Protein AF-A0A1Y2WY27-F1 (afdb_monomer)

pLDDT: mean 83.62, std 17.65, range [45.12, 96.75]

Solvent-accessible surface area (backbone atoms only — not comparable to full-atom values): 4114 Å² total; per-residue (Å²): 138,85,81,85,73,81,78,79,70,72,76,74,68,81,84,76,91,77,87,67,96,60,92,74,52,90,36,76,52,93,85,24,46,41,74,37,78,46,74,42,74,47,99,87,50,96,56,71,78,42,74,49,65,37,77,87,134

Secondary structure (DSSP, 8-state):
--------------------SS----SBSTT--BTPEEEE--TT-SS-SEEEE----

Sequence (57 aa):
MARAQPTSQSDQGRSIEVPLTHPMKIEVGGDGIIGRRVTIWSQHAVDPIAEGIIGYN

Structure (mmCIF, N/CA/C/O backbone):
data_AF-A0A1Y2WY27-F1
#
_entry.id   AF-A0A1Y2WY27-F1
#
loop_
_atom_site.group_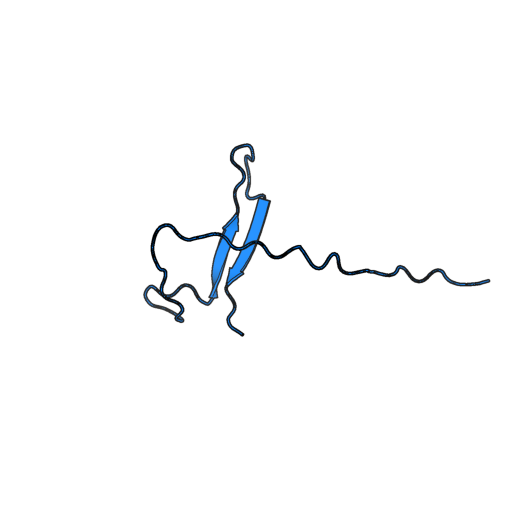PDB
_atom_site.id
_atom_site.type_symbol
_atom_site.label_atom_id
_atom_site.label_alt_id
_atom_site.label_comp_id
_atom_site.label_asym_id
_atom_site.label_entity_id
_atom_site.label_seq_id
_atom_site.pdbx_PDB_ins_code
_atom_site.Cartn_x
_atom_site.Cartn_y
_atom_site.Cartn_z
_atom_site.occupancy
_atom_site.B_iso_or_equiv
_atom_site.auth_seq_id
_atom_site.auth_comp_id
_atom_site.auth_asym_id
_atom_site.auth_atom_id
_atom_site.pdbx_PDB_model_num
ATOM 1 N N . MET A 1 1 ? 24.594 -41.954 5.772 1.00 45.97 1 MET A N 1
ATOM 2 C CA . MET A 1 1 ? 24.052 -41.016 4.766 1.00 45.97 1 MET A CA 1
ATOM 3 C C . MET A 1 1 ? 23.346 -39.891 5.510 1.00 45.97 1 MET A C 1
ATOM 5 O O . MET A 1 1 ? 22.331 -40.157 6.138 1.00 45.97 1 MET A O 1
ATOM 9 N N . ALA A 1 2 ? 23.929 -38.691 5.556 1.00 45.12 2 ALA A N 1
ATOM 10 C CA . ALA A 1 2 ? 23.370 -37.547 6.280 1.00 45.12 2 ALA A CA 1
ATOM 11 C C . ALA A 1 2 ? 22.519 -36.699 5.322 1.00 45.12 2 ALA A C 1
ATOM 13 O O . ALA A 1 2 ? 22.991 -36.314 4.255 1.00 45.12 2 ALA A O 1
ATOM 14 N N . ARG A 1 3 ? 21.254 -36.452 5.679 1.00 45.50 3 ARG A N 1
ATOM 15 C CA . ARG A 1 3 ? 20.351 -35.560 4.942 1.00 45.50 3 ARG A CA 1
ATOM 16 C C . ARG A 1 3 ? 20.758 -34.113 5.217 1.00 45.50 3 ARG A C 1
ATOM 18 O O . ARG A 1 3 ? 20.737 -33.691 6.368 1.00 45.50 3 ARG A O 1
ATOM 25 N N . ALA A 1 4 ? 21.094 -33.364 4.171 1.00 50.91 4 ALA A N 1
ATOM 26 C CA . ALA A 1 4 ? 21.203 -31.915 4.249 1.00 50.91 4 ALA A CA 1
ATOM 27 C C . ALA A 1 4 ? 19.797 -31.329 4.455 1.00 50.91 4 ALA A C 1
ATOM 29 O O . ALA A 1 4 ? 18.920 -31.487 3.606 1.00 50.91 4 ALA A O 1
ATOM 30 N N . GLN A 1 5 ? 19.569 -30.701 5.604 1.00 56.69 5 GLN A N 1
ATOM 31 C CA . GLN A 1 5 ? 18.406 -29.849 5.831 1.00 56.69 5 GLN A CA 1
ATOM 32 C C . GLN A 1 5 ? 18.668 -28.508 5.137 1.00 56.69 5 GLN A C 1
ATOM 34 O O . GLN A 1 5 ? 19.700 -27.898 5.417 1.00 56.69 5 GLN A O 1
ATOM 39 N N . PRO A 1 6 ? 17.784 -28.025 4.246 1.00 48.97 6 PRO A N 1
ATOM 40 C CA . PRO A 1 6 ? 17.880 -26.655 3.783 1.00 48.97 6 PRO A CA 1
ATOM 41 C C . PRO A 1 6 ? 17.546 -25.762 4.976 1.00 48.97 6 PRO A C 1
ATOM 43 O O . PRO A 1 6 ? 16.408 -25.715 5.443 1.00 48.97 6 PRO A O 1
ATOM 46 N N . THR A 1 7 ? 18.552 -25.079 5.511 1.00 51.84 7 THR A N 1
ATOM 47 C CA . THR A 1 7 ? 18.337 -23.930 6.378 1.00 51.84 7 THR A CA 1
ATOM 48 C C . THR A 1 7 ? 17.660 -22.868 5.525 1.00 51.84 7 THR A C 1
ATOM 50 O O . THR A 1 7 ? 18.324 -22.105 4.827 1.00 51.84 7 THR A O 1
ATOM 53 N N . SER A 1 8 ? 16.329 -22.828 5.557 1.00 58.62 8 SER A N 1
ATOM 54 C CA . SER A 1 8 ? 15.555 -21.641 5.201 1.00 58.62 8 SER A CA 1
ATOM 55 C C . SER A 1 8 ? 15.854 -20.580 6.258 1.00 58.62 8 SER A C 1
ATOM 57 O O . SER A 1 8 ? 15.040 -20.296 7.132 1.00 58.62 8 SER A O 1
ATOM 59 N N . GLN A 1 9 ? 17.086 -20.069 6.230 1.00 52.22 9 GLN A N 1
ATOM 60 C CA . GLN A 1 9 ? 17.458 -18.819 6.857 1.00 52.22 9 GLN A CA 1
ATOM 61 C C .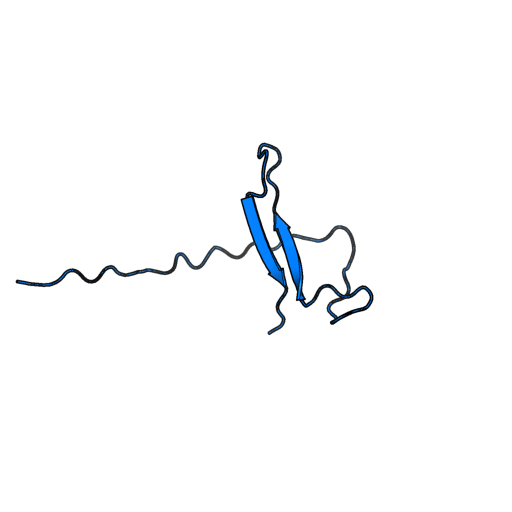 GLN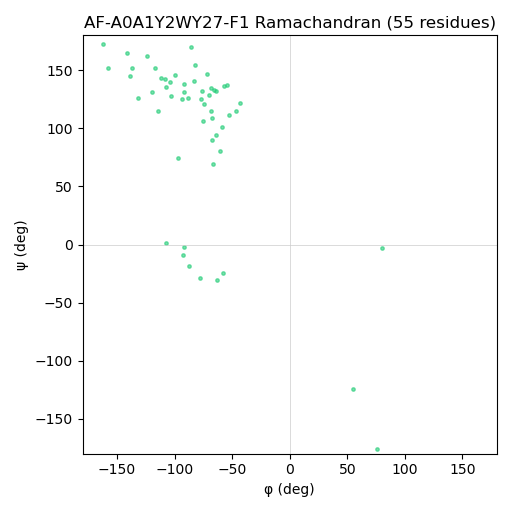 A 1 9 ? 16.550 -17.802 6.190 1.00 52.22 9 GLN A C 1
ATOM 63 O O . GLN A 1 9 ? 16.714 -17.480 5.015 1.00 52.22 9 GLN A O 1
ATOM 68 N N . SER A 1 10 ? 15.498 -17.430 6.912 1.00 51.62 10 SER A N 1
ATOM 69 C CA . SER A 1 10 ? 14.643 -16.330 6.541 1.00 51.62 10 SER A CA 1
ATOM 70 C C . SER A 1 10 ? 15.565 -15.147 6.333 1.00 51.62 10 SER A C 1
ATOM 72 O O . SER A 1 10 ? 16.206 -14.663 7.266 1.00 51.62 10 SER A O 1
ATOM 74 N N . ASP A 1 11 ? 15.667 -14.737 5.077 1.00 53.41 11 ASP A N 1
ATOM 75 C CA . ASP A 1 11 ? 16.100 -13.413 4.691 1.00 53.41 11 ASP A CA 1
ATOM 76 C C . ASP A 1 11 ? 15.066 -12.484 5.340 1.00 53.41 11 ASP A C 1
ATOM 78 O O . ASP A 1 11 ? 14.019 -12.182 4.767 1.00 53.41 11 ASP A O 1
ATOM 82 N N . GLN A 1 12 ? 15.235 -12.216 6.642 1.00 56.91 12 GLN A N 1
ATOM 83 C CA . GLN A 1 12 ? 14.367 -11.332 7.397 1.00 56.91 12 GLN A CA 1
ATOM 84 C C . GLN A 1 12 ? 14.630 -9.963 6.809 1.00 56.91 12 GLN A C 1
ATOM 86 O O . GLN A 1 12 ? 15.591 -9.288 7.179 1.00 56.91 12 GLN A O 1
ATOM 91 N N . GLY A 1 13 ? 13.825 -9.662 5.787 1.00 63.38 13 GLY A N 1
ATOM 92 C CA . GLY A 1 13 ? 13.965 -8.520 4.915 1.00 63.38 13 GLY A CA 1
ATOM 93 C C . GLY A 1 13 ? 14.292 -7.308 5.752 1.00 63.38 13 GLY A C 1
ATOM 94 O O . GLY A 1 13 ? 13.574 -6.972 6.694 1.00 63.38 13 GLY A O 1
ATOM 95 N N . ARG A 1 14 ? 15.432 -6.700 5.437 1.00 77.75 14 ARG A N 1
ATOM 96 C CA . ARG A 1 14 ? 15.880 -5.467 6.064 1.00 77.75 14 ARG A CA 1
ATOM 97 C C . ARG A 1 14 ? 14.706 -4.489 6.087 1.00 77.75 14 ARG A C 1
ATOM 99 O O . ARG A 1 14 ? 14.243 -4.064 5.031 1.00 77.75 14 ARG A O 1
ATOM 106 N N . SER A 1 15 ? 14.235 -4.150 7.284 1.00 81.38 15 SER A N 1
ATOM 107 C CA . SER A 1 15 ? 13.199 -3.135 7.441 1.00 81.38 15 SER A CA 1
ATOM 108 C C . SER A 1 15 ? 13.754 -1.790 6.976 1.00 81.38 15 SER A C 1
ATOM 110 O O . SER A 1 15 ? 14.875 -1.416 7.337 1.00 81.38 15 SER A O 1
ATOM 112 N N . ILE A 1 16 ? 12.988 -1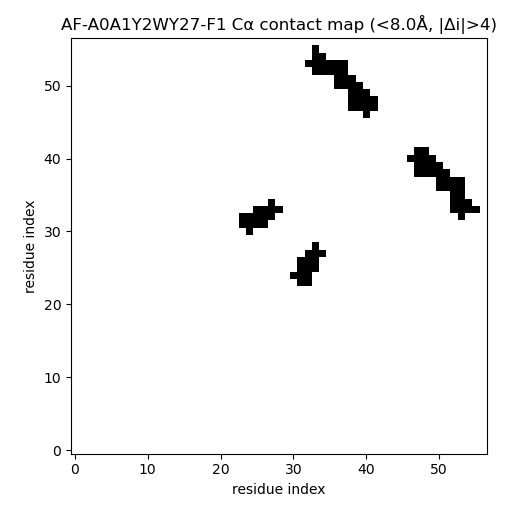.089 6.146 1.00 86.56 16 ILE A N 1
ATOM 113 C CA . ILE A 1 16 ? 13.288 0.271 5.708 1.00 86.56 16 ILE A CA 1
ATOM 114 C C . ILE A 1 16 ? 12.140 1.175 6.141 1.00 86.56 16 ILE A C 1
ATOM 116 O O . ILE A 1 16 ? 10.971 0.867 5.912 1.00 86.56 16 ILE A O 1
ATOM 120 N N . GLU A 1 17 ? 12.471 2.296 6.769 1.00 88.19 17 GLU A N 1
ATOM 121 C CA . GLU A 1 17 ? 11.488 3.326 7.083 1.00 88.19 17 GLU A CA 1
ATOM 122 C C . GLU A 1 17 ? 11.382 4.284 5.901 1.00 88.19 17 GLU A C 1
ATOM 124 O O . GLU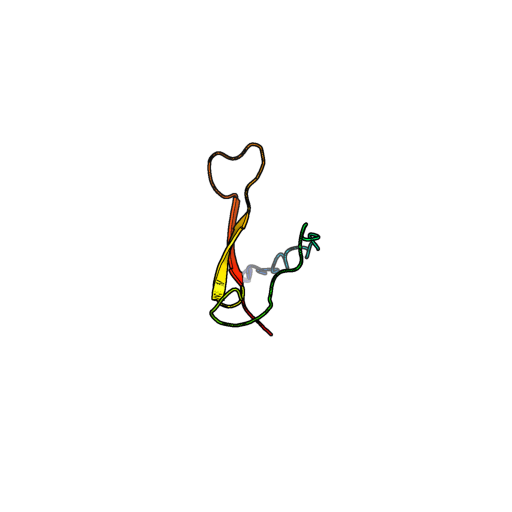 A 1 17 ? 12.380 4.834 5.432 1.00 88.19 17 GLU A O 1
ATOM 129 N N . VAL A 1 18 ? 10.160 4.471 5.408 1.00 87.00 18 VAL A N 1
ATOM 130 C CA . VAL A 1 18 ? 9.870 5.391 4.309 1.00 87.00 18 VAL A CA 1
ATOM 131 C C . VAL A 1 18 ? 8.986 6.509 4.854 1.00 87.00 18 VAL A C 1
ATOM 133 O O . VAL A 1 18 ? 7.852 6.235 5.256 1.00 87.00 18 VAL A O 1
ATOM 136 N N . PRO A 1 19 ? 9.466 7.764 4.891 1.00 90.75 19 PRO A N 1
ATOM 137 C CA . PRO A 1 19 ? 8.650 8.876 5.345 1.00 90.75 19 PRO A CA 1
ATOM 138 C C . PRO A 1 19 ? 7.524 9.140 4.345 1.00 90.75 19 PRO A C 1
ATOM 140 O O . PRO A 1 19 ? 7.734 9.202 3.133 1.00 90.75 19 PRO A O 1
ATOM 143 N N . LEU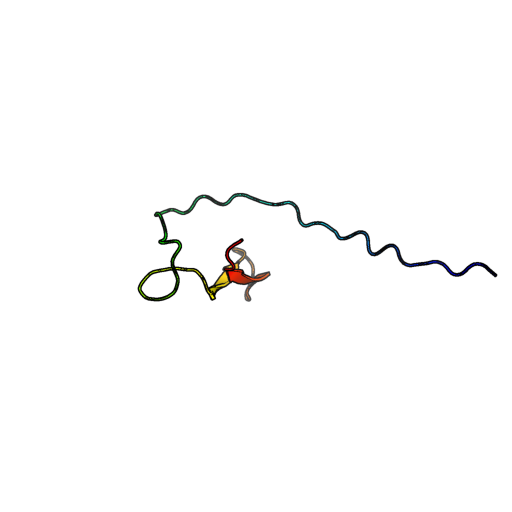 A 1 20 ? 6.317 9.323 4.867 1.00 91.81 20 LEU A N 1
ATOM 144 C CA . LEU A 1 20 ? 5.162 9.710 4.069 1.00 91.81 20 LEU A CA 1
ATOM 145 C C . LEU A 1 20 ? 5.162 11.225 3.876 1.00 91.81 20 LEU A C 1
ATOM 147 O O . LEU A 1 20 ? 5.441 11.974 4.810 1.00 91.81 20 LEU A O 1
ATOM 151 N N . THR A 1 21 ? 4.796 11.690 2.682 1.00 94.19 21 THR A N 1
ATOM 152 C CA . THR A 1 21 ? 4.684 13.131 2.399 1.00 94.19 21 THR A CA 1
ATOM 153 C C . THR A 1 21 ? 3.600 13.802 3.241 1.00 94.19 21 THR A C 1
ATOM 155 O O . THR A 1 21 ? 3.710 14.978 3.566 1.00 94.19 21 THR A O 1
ATOM 158 N N . HIS A 1 22 ? 2.553 13.050 3.593 1.00 93.50 22 HIS A N 1
ATOM 159 C CA . HIS A 1 22 ? 1.466 13.489 4.459 1.00 93.50 22 HIS A CA 1
ATOM 160 C C . HIS A 1 22 ? 1.092 12.360 5.429 1.00 93.50 22 HIS A C 1
ATOM 162 O O . HIS A 1 22 ? 1.130 11.191 5.030 1.00 93.50 22 HIS A O 1
ATOM 168 N N . PRO A 1 23 ? 0.703 12.677 6.677 1.00 93.62 23 PRO A N 1
ATOM 169 C CA . PRO A 1 23 ? 0.220 11.672 7.613 1.00 93.62 23 PRO A CA 1
ATOM 170 C C . PRO A 1 23 ? -0.986 10.915 7.051 1.00 93.62 23 PRO A C 1
ATOM 172 O O . PRO A 1 23 ? -1.912 11.515 6.507 1.00 93.62 23 PRO A O 1
ATOM 175 N N . MET A 1 24 ? -0.990 9.596 7.223 1.00 94.00 24 MET A N 1
ATOM 176 C CA . MET A 1 24 ? -2.127 8.741 6.888 1.00 94.00 24 MET A CA 1
ATOM 177 C C . MET A 1 24 ? -2.792 8.235 8.169 1.00 94.00 24 MET A C 1
ATOM 179 O O . MET A 1 24 ? -2.106 7.922 9.142 1.00 94.00 24 MET A O 1
ATOM 183 N N . LYS A 1 25 ? -4.127 8.141 8.173 1.00 95.62 25 LYS A N 1
ATOM 184 C CA . LYS A 1 25 ? -4.880 7.625 9.325 1.00 95.62 25 LYS A CA 1
ATOM 185 C C . LYS A 1 25 ? -4.656 6.118 9.474 1.00 95.62 25 LYS A C 1
ATOM 187 O O . LYS A 1 25 ? -4.850 5.361 8.521 1.00 95.62 25 LYS A O 1
ATOM 192 N N . ILE A 1 26 ? -4.290 5.684 10.677 1.00 94.44 26 ILE A N 1
ATOM 193 C CA . ILE A 1 26 ? -4.082 4.271 11.024 1.00 94.44 26 ILE A CA 1
ATOM 194 C C . ILE A 1 26 ? -5.359 3.734 11.681 1.00 94.44 26 ILE A C 1
ATOM 196 O O . ILE A 1 26 ? -5.443 3.580 12.893 1.00 94.44 26 ILE A O 1
ATOM 200 N N . GLU A 1 27 ? -6.386 3.512 10.866 1.00 96.62 27 GLU A N 1
ATOM 201 C CA . GLU A 1 27 ? -7.715 3.051 11.289 1.00 96.62 27 GLU A CA 1
ATOM 202 C C . GLU A 1 27 ? -8.268 2.050 10.261 1.00 96.62 27 GLU A C 1
ATOM 204 O O . GLU A 1 27 ? -7.761 1.962 9.137 1.00 96.62 27 GLU A O 1
ATOM 209 N N . VAL A 1 28 ? -9.310 1.302 10.634 1.00 96.06 28 VAL A N 1
ATOM 210 C CA . VAL A 1 28 ? -10.061 0.427 9.718 1.00 96.06 28 VAL A CA 1
ATOM 211 C C . VAL A 1 28 ? -11.246 1.199 9.134 1.00 96.06 28 VAL A C 1
ATOM 213 O O . VAL A 1 28 ? -12.037 1.777 9.875 1.00 96.06 28 VAL A O 1
ATOM 216 N N . GLY A 1 29 ? -11.419 1.150 7.810 1.00 93.12 29 GLY A N 1
ATOM 217 C CA . GLY A 1 29 ? -12.528 1.823 7.121 1.00 93.12 29 GLY A CA 1
ATOM 218 C C . GLY A 1 29 ? -12.341 3.341 6.991 1.00 93.12 29 GLY A C 1
ATOM 219 O O . GLY A 1 29 ? -11.287 3.882 7.317 1.00 93.12 29 GLY A O 1
ATOM 220 N N . GLY A 1 30 ? -13.351 4.039 6.457 1.00 94.56 30 GLY A N 1
ATOM 221 C CA . GLY A 1 30 ? -13.285 5.489 6.222 1.00 94.56 30 GLY A CA 1
ATOM 222 C C . GLY A 1 30 ? -12.073 5.885 5.372 1.00 94.56 30 GLY A C 1
ATOM 223 O O . GLY A 1 30 ? -11.874 5.329 4.294 1.00 94.56 30 GLY A O 1
ATOM 224 N N . ASP A 1 31 ? -11.234 6.791 5.882 1.00 94.12 31 ASP A N 1
ATOM 225 C CA . ASP A 1 31 ? -9.959 7.178 5.252 1.00 94.12 31 ASP A CA 1
ATOM 226 C C . ASP A 1 31 ? -8.757 6.350 5.751 1.00 94.12 31 ASP A C 1
ATOM 228 O O . ASP A 1 31 ? -7.643 6.543 5.264 1.00 94.12 31 ASP A O 1
ATOM 232 N N . GLY A 1 32 ? -8.956 5.434 6.702 1.00 95.62 32 GLY A N 1
ATOM 233 C CA . GLY A 1 32 ? -7.903 4.658 7.354 1.00 95.62 32 GLY A CA 1
ATOM 234 C C . GLY A 1 32 ? -7.264 3.590 6.463 1.00 95.62 32 GLY A C 1
ATOM 235 O O . GLY A 1 32 ? -7.916 3.010 5.595 1.00 95.62 32 GLY A O 1
ATOM 236 N N . ILE A 1 33 ? -5.965 3.337 6.649 1.00 96.12 33 ILE A N 1
ATOM 237 C CA . ILE A 1 33 ? -5.181 2.474 5.747 1.00 96.12 33 ILE A CA 1
ATOM 238 C C . ILE A 1 33 ? -5.106 0.998 6.155 1.00 96.12 33 ILE A C 1
ATOM 240 O O . ILE A 1 33 ? -4.625 0.184 5.367 1.00 96.12 33 ILE A O 1
ATOM 244 N N . ILE A 1 34 ? -5.577 0.624 7.347 1.00 96.69 34 ILE A N 1
ATOM 245 C CA . ILE A 1 34 ? -5.519 -0.771 7.801 1.00 96.69 34 ILE A CA 1
ATOM 246 C C . ILE A 1 34 ? -6.418 -1.646 6.917 1.00 96.69 34 ILE A C 1
ATOM 248 O O . ILE A 1 34 ? -7.560 -1.298 6.618 1.00 96.69 34 ILE A O 1
ATOM 252 N N . GLY A 1 35 ? -5.887 -2.789 6.480 1.00 96.75 35 GLY A N 1
ATOM 253 C CA . GLY A 1 35 ? -6.547 -3.728 5.571 1.00 96.75 35 GLY A CA 1
ATOM 254 C C . GLY A 1 35 ? -6.489 -3.331 4.092 1.00 96.75 35 GLY A C 1
ATOM 255 O O . GLY A 1 35 ? -6.951 -4.095 3.243 1.00 96.75 35 GLY A O 1
ATOM 256 N N . ARG A 1 36 ? -5.914 -2.170 3.749 1.00 96.56 36 ARG A N 1
ATOM 257 C CA . ARG A 1 36 ? -5.725 -1.755 2.351 1.00 96.56 36 ARG A CA 1
ATOM 258 C C . ARG A 1 36 ? -4.479 -2.393 1.738 1.00 96.56 36 ARG A C 1
ATOM 260 O O . ARG A 1 36 ? -3.527 -2.737 2.440 1.00 96.56 36 ARG A O 1
ATOM 267 N N . ARG A 1 37 ? -4.486 -2.525 0.407 1.00 96.50 37 ARG A N 1
ATOM 268 C CA . ARG A 1 37 ? -3.327 -2.978 -0.370 1.00 96.50 37 ARG A CA 1
ATOM 269 C C . ARG A 1 37 ? -2.304 -1.853 -0.500 1.00 96.50 37 ARG A C 1
ATOM 271 O O . ARG A 1 37 ? -2.660 -0.734 -0.857 1.00 96.50 37 ARG A O 1
ATOM 278 N N . VAL A 1 38 ? -1.046 -2.177 -0.232 1.00 94.75 38 VAL A N 1
ATOM 279 C CA . VAL A 1 38 ? 0.123 -1.366 -0.564 1.00 94.75 38 VAL A CA 1
ATOM 280 C C . VAL A 1 38 ? 0.813 -1.982 -1.774 1.00 94.75 38 VAL A C 1
ATOM 282 O O . VAL A 1 38 ? 0.930 -3.203 -1.872 1.00 94.75 38 VAL A O 1
ATOM 285 N N . THR A 1 39 ? 1.272 -1.131 -2.682 1.00 95.56 39 THR A N 1
ATOM 286 C CA . THR A 1 39 ? 1.961 -1.518 -3.913 1.00 95.56 39 THR A CA 1
ATOM 287 C C . THR A 1 39 ? 3.213 -0.654 -4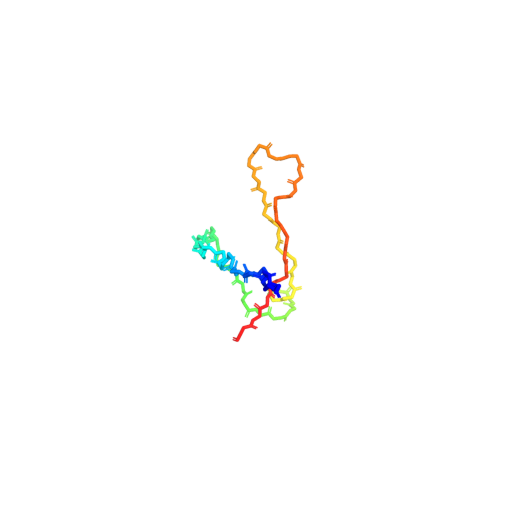.019 1.00 95.56 39 THR A C 1
ATOM 289 O O . THR A 1 39 ? 3.129 0.572 -3.933 1.00 95.56 39 THR A O 1
ATOM 292 N N . ILE A 1 40 ? 4.377 -1.278 -4.176 1.00 93.62 40 ILE A N 1
ATOM 293 C CA . ILE A 1 40 ? 5.667 -0.599 -4.308 1.00 93.62 40 ILE A CA 1
ATOM 294 C C . ILE A 1 40 ? 6.076 -0.634 -5.774 1.00 93.62 40 ILE A C 1
ATOM 296 O O . ILE A 1 40 ? 6.131 -1.695 -6.395 1.00 93.62 40 ILE A O 1
ATOM 300 N N . TRP A 1 41 ? 6.405 0.538 -6.303 1.00 95.25 41 TRP A N 1
ATOM 301 C CA . TRP A 1 41 ? 6.884 0.717 -7.666 1.00 95.25 41 TRP A CA 1
ATOM 302 C C . TRP A 1 41 ? 8.348 1.140 -7.650 1.00 95.25 41 TRP A C 1
ATOM 304 O O . TRP A 1 41 ? 8.775 1.917 -6.796 1.00 95.25 41 TRP A O 1
ATOM 314 N N . SER A 1 42 ? 9.110 0.647 -8.620 1.00 93.75 42 SER A N 1
ATOM 315 C CA . SER A 1 42 ? 10.431 1.185 -8.940 1.00 93.75 42 SER A CA 1
ATOM 316 C C . SER A 1 42 ? 10.309 2.104 -10.150 1.00 93.75 42 SER A C 1
ATOM 318 O O . SER A 1 42 ? 9.523 1.826 -11.050 1.00 93.75 42 SER A O 1
ATOM 320 N N . GLN A 1 43 ? 11.110 3.171 -10.208 1.00 92.88 43 GLN A N 1
ATOM 321 C CA . GLN A 1 43 ? 11.063 4.161 -11.297 1.00 92.88 43 GLN A CA 1
ATOM 322 C C . GLN A 1 43 ? 11.286 3.554 -12.691 1.00 92.88 43 GLN A C 1
ATOM 324 O O . GLN A 1 43 ? 10.859 4.125 -13.689 1.00 92.88 43 GLN A O 1
ATOM 329 N N . HIS A 1 44 ? 11.962 2.406 -12.758 1.00 94.00 44 HIS A N 1
ATOM 330 C CA . HIS A 1 44 ? 12.293 1.721 -14.008 1.00 94.00 44 HIS A CA 1
ATOM 331 C C . HIS A 1 44 ? 11.473 0.447 -14.242 1.00 94.00 44 HIS A C 1
ATOM 333 O O . HIS A 1 44 ? 11.715 -0.251 -15.224 1.00 94.00 44 HIS A O 1
ATOM 339 N N . ALA A 1 45 ? 10.547 0.109 -13.341 1.00 92.56 45 ALA A N 1
ATOM 340 C CA . ALA A 1 45 ? 9.736 -1.093 -13.473 1.00 92.56 45 ALA A CA 1
ATOM 341 C C . ALA A 1 45 ? 8.431 -0.791 -14.218 1.00 92.56 45 ALA A C 1
ATOM 343 O O . ALA A 1 45 ? 7.787 0.228 -13.977 1.00 92.56 45 ALA A O 1
ATOM 344 N N . VAL A 1 46 ?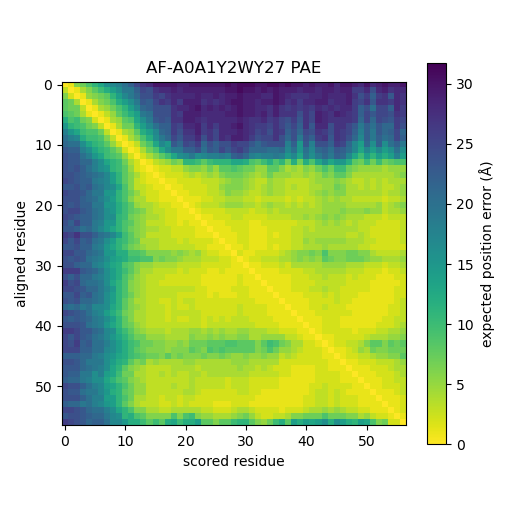 8.052 -1.699 -15.120 1.00 94.44 46 VAL A N 1
ATOM 345 C CA . VAL A 1 46 ? 6.769 -1.648 -15.843 1.00 94.44 46 VAL A CA 1
ATOM 346 C C . VAL A 1 46 ? 5.618 -2.125 -14.950 1.00 94.44 46 VAL A C 1
ATOM 348 O O . VAL A 1 46 ? 4.501 -1.637 -15.087 1.00 94.44 46 VAL A O 1
ATOM 351 N N . ASP A 1 47 ? 5.921 -3.010 -13.999 1.00 95.69 47 ASP A N 1
ATOM 352 C CA . ASP A 1 47 ? 4.981 -3.615 -13.056 1.00 95.69 47 ASP A CA 1
ATOM 353 C C . ASP A 1 47 ? 5.419 -3.360 -11.599 1.00 95.69 47 ASP A C 1
ATOM 355 O O . ASP A 1 47 ? 6.593 -3.046 -11.350 1.00 95.69 47 ASP A O 1
ATOM 359 N N . PRO A 1 48 ? 4.516 -3.511 -10.609 1.00 95.25 48 PRO A N 1
ATOM 360 C CA . PRO A 1 48 ? 4.876 -3.434 -9.200 1.00 95.25 48 PRO A CA 1
ATOM 361 C C . PRO A 1 48 ? 6.005 -4.389 -8.824 1.00 95.25 48 PRO A C 1
ATOM 363 O O . PRO A 1 48 ? 5.993 -5.564 -9.187 1.00 95.25 48 PRO A O 1
ATOM 366 N N . ILE A 1 49 ? 6.948 -3.906 -8.018 1.00 94.50 49 ILE A N 1
ATOM 367 C CA . ILE A 1 49 ? 8.043 -4.739 -7.506 1.00 94.50 49 ILE A CA 1
ATOM 368 C C . ILE A 1 49 ? 7.673 -5.457 -6.206 1.00 94.50 49 ILE A C 1
ATOM 370 O O . ILE A 1 49 ? 8.329 -6.426 -5.834 1.00 94.50 49 ILE A O 1
ATOM 374 N N . ALA A 1 50 ? 6.638 -4.984 -5.507 1.00 92.69 50 ALA A N 1
ATOM 375 C CA . ALA A 1 50 ? 6.081 -5.650 -4.338 1.00 92.69 50 ALA A CA 1
ATOM 376 C C . ALA A 1 50 ? 4.634 -5.216 -4.087 1.00 92.69 50 ALA A C 1
ATOM 378 O O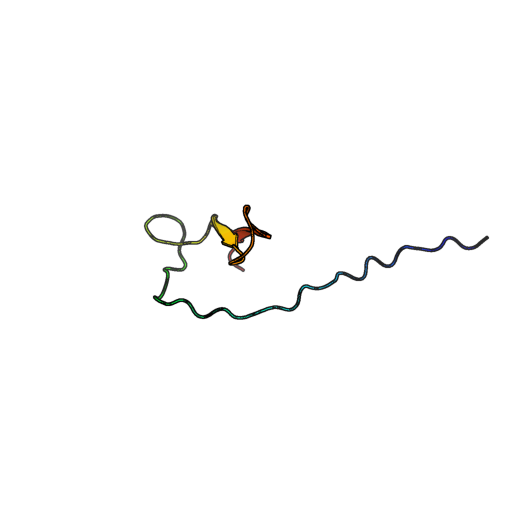 . ALA A 1 50 ? 4.255 -4.078 -4.369 1.00 92.69 50 ALA A O 1
ATOM 379 N N . GLU A 1 51 ? 3.855 -6.108 -3.483 1.00 95.69 51 GLU A N 1
ATOM 380 C CA . GLU A 1 51 ? 2.513 -5.826 -2.983 1.00 95.69 51 GLU A CA 1
ATOM 381 C C . GLU A 1 51 ? 2.308 -6.464 -1.610 1.00 95.69 51 GLU A C 1
ATOM 383 O O . GLU A 1 51 ? 2.896 -7.498 -1.295 1.00 95.69 51 GLU A O 1
ATOM 388 N N . GLY A 1 52 ? 1.445 -5.865 -0.797 1.00 95.31 52 GLY A N 1
ATOM 389 C CA . GLY A 1 52 ? 1.091 -6.396 0.514 1.00 95.31 52 GLY A CA 1
ATOM 390 C C . GLY A 1 52 ? -0.202 -5.799 1.047 1.00 95.31 52 GLY A C 1
ATOM 391 O O . GLY A 1 52 ? -0.757 -4.873 0.463 1.00 95.31 52 GLY A O 1
ATOM 392 N N . ILE A 1 53 ? -0.687 -6.327 2.168 1.00 96.38 53 ILE A N 1
ATOM 393 C CA . ILE A 1 53 ? -1.811 -5.750 2.912 1.00 96.38 53 ILE A CA 1
ATOM 394 C C . ILE A 1 53 ? -1.269 -5.123 4.190 1.00 96.38 53 ILE A C 1
ATOM 396 O O . ILE A 1 53 ? -0.456 -5.733 4.884 1.00 96.38 53 ILE A O 1
ATOM 400 N N . ILE A 1 54 ? -1.727 -3.915 4.509 1.00 95.12 54 ILE A N 1
ATOM 401 C CA . ILE A 1 54 ? -1.336 -3.229 5.738 1.00 95.12 54 ILE A CA 1
ATOM 402 C C . ILE A 1 54 ? -2.080 -3.868 6.912 1.00 95.12 54 ILE A C 1
ATOM 404 O O . ILE A 1 54 ? -3.285 -3.676 7.080 1.00 95.12 54 ILE A O 1
ATOM 408 N N . GLY A 1 55 ? -1.355 -4.648 7.709 1.00 92.88 55 GLY A N 1
ATOM 409 C CA . GLY A 1 55 ? -1.825 -5.161 8.991 1.00 92.88 55 GLY A CA 1
ATOM 410 C C . GLY A 1 55 ? -1.578 -4.171 10.129 1.00 92.88 55 GLY A C 1
ATOM 411 O O . GLY A 1 55 ? -0.857 -3.186 9.975 1.00 92.88 55 GLY A O 1
ATOM 412 N N . TYR A 1 56 ? -2.163 -4.462 11.282 1.00 87.88 56 TYR A N 1
ATOM 413 C CA . TYR A 1 56 ? -1.800 -3.852 12.556 1.00 87.88 56 TYR A CA 1
ATOM 414 C C . TYR A 1 56 ? -1.279 -4.958 13.484 1.00 87.88 56 TYR A C 1
ATOM 416 O O . TYR A 1 56 ? -1.667 -6.117 13.317 1.00 87.88 56 TYR A O 1
ATOM 424 N N . ASN A 1 57 ? -0.400 -4.599 14.421 1.00 75.69 57 ASN A N 1
ATOM 425 C CA . ASN A 1 57 ? 0.124 -5.489 15.462 1.00 75.69 57 ASN A CA 1
ATOM 426 C C . ASN A 1 57 ? -0.333 -5.004 16.834 1.00 75.69 57 ASN A C 1
ATOM 428 O O . ASN A 1 57 ? -0.330 -3.766 17.026 1.00 75.69 57 ASN A O 1
#

Mean predicted aligned error: 9.72 Å

Foldseek 3Di:
DDDDDPPPPPVVDPDDDDDDPDDFACDPDDRHQAQHKDFDDDPPDPGTPDIDGHHDD

Radius of gyration: 17.41 Å; Cα contacts (8 Å, |Δi|>4): 48; chains: 1; bounding box: 37×54×31 Å

Nearest PDB structures (foldseek):
  8ua2-assembly1_B-2  TM=4.880E-01  e=9.267E+00  Human alphaherpesvirus 1